Protein AF-A0A957BUE5-F1 (afdb_monomer)

Foldseek 3Di:
DVLLDPVCLVVCVVVPNNVLNVVLVVCVVVVVVVVNVVSCDPVNVVVVDQDDPLLCRLVSVCVVQPVNDPDDDDPDDDDPPPPVCPSNVVSNCVNPVD

Sequence (98 aa):
FYASTPSYRPVLELHGWGDLQERLALMTRSGDWEAMGDQISDDIVHEIAVIAPVDELAHAVRARYDGLLDRVGYYLPFEPDDADKSAIWHNAAEVFCR

Structure (mmCIF, N/CA/C/O backbone):
data_AF-A0A957BUE5-F1
#
_entry.id   AF-A0A957BUE5-F1
#
loop_
_atom_site.group_PDB
_atom_site.id
_atom_site.type_symbol
_atom_site.label_atom_id
_atom_site.label_alt_id
_atom_site.label_comp_id
_atom_site.label_asym_id
_atom_site.label_entity_id
_atom_site.label_seq_id
_atom_site.pdbx_PDB_ins_code
_atom_site.Cartn_x
_atom_site.Cartn_y
_atom_site.Cartn_z
_atom_site.occupancy
_atom_site.B_iso_or_equiv
_atom_site.auth_seq_id
_atom_site.auth_comp_id
_atom_site.auth_asym_id
_atom_site.auth_atom_id
_atom_site.pdbx_PDB_model_num
ATOM 1 N N . PHE A 1 1 ? -3.745 3.044 14.558 1.00 79.62 1 PHE A N 1
ATOM 2 C CA . PHE A 1 1 ? -3.790 2.342 13.260 1.00 79.62 1 PHE A CA 1
ATOM 3 C C . PHE A 1 1 ? -4.964 2.892 12.462 1.00 79.62 1 PHE A C 1
ATOM 5 O O . PHE A 1 1 ? -6.023 3.044 13.049 1.00 79.62 1 PHE A O 1
ATOM 12 N N . TYR A 1 2 ? -4.822 3.258 11.183 1.00 86.06 2 TYR A N 1
ATOM 13 C CA . TYR A 1 2 ? -5.907 3.953 10.460 1.00 86.06 2 TYR A CA 1
ATOM 14 C C . TYR A 1 2 ? -7.200 3.134 10.392 1.00 86.06 2 TYR A C 1
ATOM 16 O O . TYR A 1 2 ? -8.263 3.629 10.767 1.00 86.06 2 TYR A O 1
ATOM 24 N N . ALA A 1 3 ? -7.086 1.850 10.048 1.00 93.38 3 ALA A N 1
ATOM 25 C CA . ALA A 1 3 ? -8.226 0.942 9.962 1.00 93.38 3 ALA A CA 1
ATOM 26 C C . ALA A 1 3 ? -8.921 0.670 11.312 1.00 93.38 3 ALA A C 1
ATOM 28 O O . ALA A 1 3 ? -9.993 0.081 11.316 1.00 93.38 3 ALA A O 1
ATOM 29 N N . SER A 1 4 ? -8.365 1.109 12.453 1.00 94.69 4 SER A N 1
ATOM 30 C CA . SER A 1 4 ? -9.044 1.018 13.753 1.00 94.69 4 SER A CA 1
ATOM 31 C C . SER A 1 4 ? -9.975 2.202 14.041 1.00 94.69 4 SER A C 1
ATOM 33 O O . SER A 1 4 ? -10.794 2.142 14.960 1.00 94.69 4 SER A O 1
ATOM 35 N N . THR A 1 5 ? -9.910 3.272 13.244 1.00 95.31 5 THR A N 1
ATOM 36 C CA . THR A 1 5 ? -10.795 4.436 13.394 1.00 95.31 5 THR A CA 1
ATOM 37 C C . THR A 1 5 ? -12.162 4.195 12.734 1.00 95.31 5 THR A C 1
ATOM 39 O O . THR A 1 5 ? -12.218 3.600 11.655 1.00 95.31 5 THR A O 1
ATOM 42 N N . PRO A 1 6 ? -13.280 4.674 13.321 1.00 95.12 6 PRO A N 1
ATOM 43 C CA . PRO A 1 6 ? -14.618 4.448 12.763 1.00 95.12 6 PRO A CA 1
ATOM 44 C C . PRO A 1 6 ? -14.800 4.948 11.324 1.00 95.12 6 PRO A C 1
ATOM 46 O O . PRO A 1 6 ? -15.583 4.378 10.572 1.00 95.12 6 PRO A O 1
ATOM 49 N N . SER A 1 7 ? -14.055 5.978 10.910 1.00 96.50 7 SER A N 1
ATOM 50 C CA .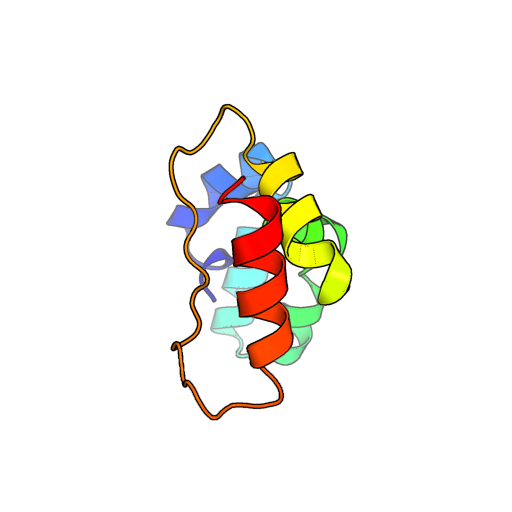 SER A 1 7 ? -14.136 6.538 9.557 1.00 96.50 7 SER A CA 1
ATOM 51 C C . SER A 1 7 ? -13.646 5.590 8.458 1.00 96.50 7 SER A C 1
ATOM 53 O O . SER A 1 7 ? -13.979 5.809 7.300 1.00 96.50 7 SER A O 1
ATOM 55 N N . TYR A 1 8 ? -12.881 4.545 8.792 1.00 95.44 8 TYR A N 1
ATOM 56 C CA . TYR A 1 8 ? -12.391 3.559 7.819 1.00 95.44 8 TYR A CA 1
ATOM 57 C C . TYR A 1 8 ? -13.331 2.365 7.620 1.00 95.44 8 TYR A C 1
ATOM 59 O O . TYR A 1 8 ? -13.158 1.618 6.658 1.00 95.44 8 TYR A O 1
ATOM 67 N N . ARG A 1 9 ? -14.347 2.192 8.477 1.00 96.19 9 ARG A N 1
ATOM 68 C CA . ARG A 1 9 ? -15.321 1.098 8.352 1.00 96.19 9 ARG A CA 1
ATOM 69 C C . ARG A 1 9 ? -15.973 1.026 6.963 1.00 96.19 9 ARG A C 1
ATOM 71 O O . ARG A 1 9 ? -15.978 -0.072 6.420 1.00 96.19 9 ARG A O 1
ATOM 78 N N . PRO A 1 10 ? -16.456 2.129 6.352 1.00 97.38 10 PRO A N 1
ATOM 79 C CA . PRO A 1 10 ? -17.097 2.046 5.041 1.00 97.38 10 PRO A CA 1
ATOM 80 C C . PRO A 1 10 ? -16.172 1.483 3.957 1.00 97.38 10 PRO A C 1
ATOM 82 O O . PRO A 1 10 ? -16.611 0.694 3.132 1.00 97.38 10 PRO A O 1
ATOM 85 N N . VAL A 1 11 ? -14.881 1.836 3.983 1.00 95.12 11 VAL A N 1
ATOM 86 C CA . VAL A 1 11 ? -13.891 1.297 3.036 1.00 95.12 11 VAL A CA 1
ATOM 87 C C . VAL A 1 11 ? -13.713 -0.203 3.248 1.00 95.12 11 VAL A C 1
ATOM 89 O O . VAL A 1 11 ? -13.719 -0.961 2.291 1.00 95.12 11 VAL A O 1
ATOM 92 N N . LEU A 1 12 ? -13.612 -0.650 4.498 1.00 96.38 12 LEU A N 1
ATOM 93 C CA . LEU A 1 12 ? -13.480 -2.073 4.812 1.00 96.38 12 LEU A CA 1
ATOM 94 C C . LEU A 1 12 ? -14.742 -2.867 4.442 1.00 96.38 12 LEU A C 1
ATOM 96 O O . LEU A 1 12 ? -14.635 -3.977 3.934 1.00 96.38 12 LEU A O 1
ATOM 100 N N . GLU A 1 13 ? -15.932 -2.300 4.644 1.00 96.88 13 GLU A N 1
ATOM 101 C CA . GLU A 1 13 ? -17.208 -2.911 4.253 1.00 96.88 13 GLU A CA 1
ATOM 102 C C . GLU A 1 13 ? -17.323 -3.114 2.736 1.00 96.88 13 GLU A C 1
ATOM 104 O O . GLU A 1 13 ? -17.833 -4.155 2.322 1.00 96.88 13 GLU A O 1
ATOM 109 N N . LEU A 1 14 ? -16.783 -2.202 1.911 1.00 97.00 14 LEU A N 1
ATOM 110 C CA . LEU A 1 14 ? -16.730 -2.378 0.448 1.00 97.00 14 LEU A CA 1
ATOM 111 C C . LEU A 1 14 ? -16.008 -3.667 0.031 1.00 97.00 14 LEU A C 1
ATOM 113 O O . LEU A 1 14 ? -16.353 -4.254 -0.991 1.00 97.00 14 LEU A O 1
ATOM 117 N N . HIS A 1 15 ? -15.044 -4.118 0.835 1.00 95.69 15 HIS A N 1
ATOM 118 C CA . HIS A 1 15 ? -14.263 -5.333 0.601 1.00 95.69 15 HIS A CA 1
ATOM 119 C C . HIS A 1 15 ? -14.718 -6.523 1.469 1.00 95.69 15 HIS A C 1
ATOM 121 O O . HIS A 1 15 ? -14.068 -7.564 1.486 1.00 95.69 15 HIS A O 1
ATOM 127 N N . GLY A 1 16 ? -15.833 -6.401 2.202 1.00 96.06 16 GLY A N 1
ATOM 128 C CA . GLY A 1 16 ? -16.343 -7.464 3.078 1.00 96.06 16 GLY A CA 1
ATOM 129 C C . GLY A 1 16 ? -15.596 -7.619 4.411 1.00 96.06 16 GLY A C 1
ATOM 130 O O . GLY A 1 16 ? -15.776 -8.616 5.105 1.00 96.06 16 GLY A O 1
ATOM 131 N N . TRP A 1 17 ? -14.784 -6.635 4.805 1.00 96.62 17 TRP A N 1
ATOM 132 C CA . TRP A 1 17 ? -13.964 -6.642 6.024 1.00 96.62 17 TRP A CA 1
ATOM 133 C C . TRP A 1 17 ? -14.503 -5.728 7.133 1.00 96.62 17 TRP A C 1
ATOM 135 O O . TRP A 1 17 ? -13.743 -5.301 7.998 1.00 96.62 17 TRP A O 1
ATOM 145 N N . GLY A 1 18 ? -15.798 -5.399 7.138 1.00 94.12 18 GLY A N 1
A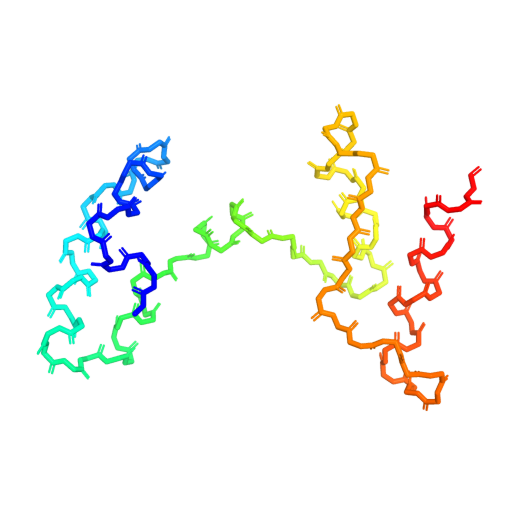TOM 146 C CA . GLY A 1 18 ? -16.380 -4.429 8.083 1.00 94.12 18 GLY A CA 1
ATOM 147 C C . GLY A 1 18 ? -16.065 -4.714 9.560 1.00 94.12 18 GLY A C 1
ATOM 148 O O . GLY A 1 18 ? -15.653 -3.813 10.295 1.00 94.12 18 GLY A O 1
ATOM 149 N N . ASP A 1 19 ? -16.140 -5.983 9.970 1.00 95.88 19 ASP A N 1
ATOM 150 C CA . ASP A 1 19 ? -15.865 -6.425 11.347 1.00 95.88 19 ASP A CA 1
ATOM 151 C C . ASP A 1 19 ? -14.391 -6.259 11.756 1.00 95.88 19 ASP A C 1
ATOM 153 O O . ASP A 1 19 ? -14.051 -6.249 12.943 1.00 95.88 19 ASP A O 1
ATOM 157 N N . LEU A 1 20 ? -13.478 -6.123 10.787 1.00 96.75 20 LEU A N 1
ATOM 158 C CA . LEU A 1 20 ? -12.063 -5.884 11.060 1.00 96.75 20 LEU A CA 1
ATOM 159 C C . LEU A 1 20 ? -11.860 -4.557 11.797 1.00 96.75 20 LEU A C 1
ATOM 161 O O . LEU A 1 20 ? -11.067 -4.505 12.733 1.00 96.75 20 LEU A O 1
ATOM 165 N N . GLN A 1 21 ? -12.609 -3.508 11.444 1.00 96.62 21 GLN A N 1
ATOM 166 C CA . GLN A 1 21 ? -12.471 -2.199 12.085 1.00 96.62 21 GLN A CA 1
ATOM 167 C C . GLN A 1 21 ? -12.703 -2.278 13.598 1.00 96.62 21 GLN A C 1
ATOM 169 O O . GLN A 1 21 ? -11.913 -1.745 14.379 1.00 96.62 21 GLN A O 1
ATOM 174 N N . GLU A 1 22 ? -13.773 -2.958 14.016 1.00 95.69 22 GLU A N 1
ATOM 175 C CA . GLU A 1 22 ? -14.126 -3.131 15.428 1.00 95.69 22 GLU A CA 1
ATOM 176 C C . GLU A 1 22 ? -13.063 -3.920 16.196 1.00 95.69 22 GLU A C 1
ATOM 178 O O . GLU A 1 22 ? -12.649 -3.494 17.280 1.00 95.69 22 GLU A O 1
ATOM 183 N N . ARG A 1 23 ? -12.573 -5.024 15.613 1.00 96.31 23 ARG A N 1
ATOM 184 C CA . ARG A 1 23 ? -11.488 -5.830 16.194 1.00 96.31 23 ARG A CA 1
ATOM 185 C C . ARG A 1 23 ? -10.222 -5.000 16.395 1.00 96.31 23 ARG A C 1
ATOM 187 O O . ARG A 1 23 ? -9.690 -4.946 17.504 1.00 96.31 23 ARG A O 1
ATOM 194 N N . LEU A 1 24 ? -9.789 -4.276 15.362 1.00 97.00 24 LEU A N 1
ATOM 195 C CA . LEU A 1 24 ? -8.608 -3.411 15.429 1.00 97.00 24 LEU A CA 1
ATOM 196 C C . LEU A 1 24 ? -8.791 -2.263 16.438 1.00 97.00 24 LEU A C 1
ATOM 198 O O . LEU A 1 24 ? -7.835 -1.852 17.099 1.00 97.00 24 LEU A O 1
ATOM 202 N N . ALA A 1 25 ? -10.009 -1.732 16.586 1.00 96.06 25 ALA A N 1
ATOM 203 C CA . ALA A 1 25 ? -10.324 -0.695 17.568 1.00 96.06 25 ALA A CA 1
ATOM 204 C C . ALA A 1 25 ? -10.217 -1.206 19.010 1.00 96.06 25 ALA A C 1
ATOM 206 O O . ALA A 1 25 ? -9.732 -0.478 19.878 1.00 96.06 25 ALA A O 1
ATOM 207 N N . LEU A 1 26 ? -10.655 -2.441 19.270 1.00 96.19 26 LEU A N 1
ATOM 208 C CA . LEU A 1 26 ? -10.477 -3.101 20.565 1.00 96.19 26 LEU A CA 1
ATOM 209 C C . LEU A 1 26 ? -8.988 -3.293 20.879 1.00 96.19 26 LEU A C 1
ATOM 211 O O . LEU A 1 26 ? -8.548 -2.849 21.936 1.00 96.19 26 LEU A O 1
ATOM 215 N N . MET A 1 27 ? -8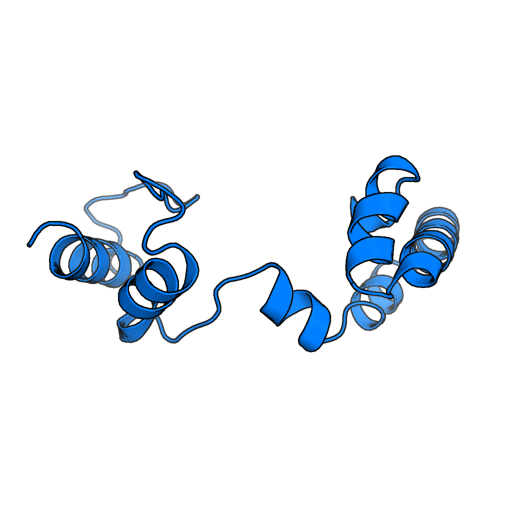.217 -3.829 19.928 1.00 96.69 27 MET A N 1
ATOM 216 C CA . MET A 1 27 ? -6.768 -4.046 20.071 1.00 96.69 27 MET A CA 1
ATOM 217 C C . MET A 1 27 ? -5.985 -2.743 20.281 1.00 96.69 27 MET A C 1
ATOM 219 O O . MET A 1 27 ? -5.081 -2.670 21.108 1.00 96.69 27 MET A O 1
ATOM 223 N N . THR A 1 28 ? -6.375 -1.665 19.591 1.00 94.88 28 THR A N 1
ATOM 224 C CA . THR A 1 28 ? -5.784 -0.332 19.804 1.00 94.88 28 THR A CA 1
ATOM 225 C C . THR A 1 28 ? -5.981 0.145 21.250 1.00 94.88 28 THR A C 1
ATOM 227 O O . THR A 1 28 ? -5.091 0.778 21.810 1.00 94.88 28 THR A O 1
ATOM 230 N N . ARG A 1 29 ? -7.140 -0.140 21.866 1.00 94.12 29 ARG A N 1
ATOM 231 C CA . ARG A 1 29 ? -7.432 0.255 23.255 1.00 94.12 29 ARG A CA 1
ATOM 232 C C . ARG A 1 29 ? -6.706 -0.608 24.286 1.00 94.12 29 ARG A C 1
ATOM 234 O O . ARG A 1 29 ? -6.386 -0.089 25.350 1.00 94.12 29 ARG A O 1
ATOM 241 N N . SER A 1 30 ? -6.469 -1.887 23.994 1.00 95.25 30 SER A N 1
ATOM 242 C CA . SER A 1 30 ? -5.702 -2.786 24.867 1.00 95.25 30 SER A CA 1
ATOM 243 C C . SER A 1 30 ? -4.185 -2.641 24.706 1.00 95.25 30 SER A C 1
ATOM 245 O O . SER A 1 30 ? -3.449 -3.041 25.600 1.00 95.25 30 SER A O 1
ATOM 247 N N . GLY A 1 31 ? -3.718 -2.009 23.623 1.00 94.75 31 GLY A N 1
ATOM 248 C CA . GLY A 1 31 ? -2.292 -1.822 23.341 1.00 94.75 31 GLY A CA 1
ATOM 249 C C . GLY A 1 31 ? -1.627 -3.035 22.683 1.00 94.75 31 GLY A C 1
ATOM 250 O O . GLY A 1 31 ? -0.400 -3.105 22.650 1.00 94.75 31 GLY A O 1
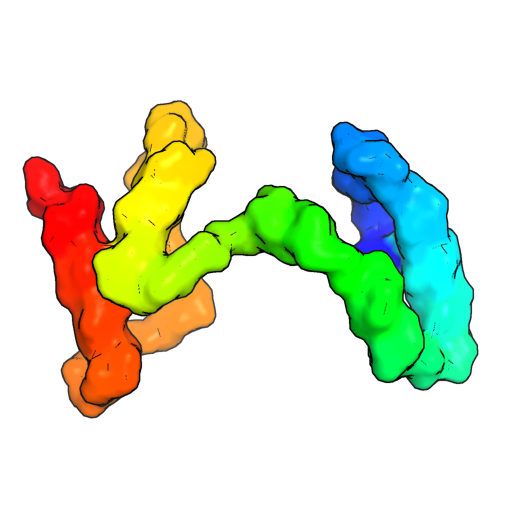ATOM 251 N N . ASP A 1 32 ? -2.416 -3.964 22.138 1.00 93.81 32 ASP A N 1
ATOM 252 C CA . ASP A 1 32 ? -1.946 -5.221 21.541 1.00 93.81 32 ASP A CA 1
ATOM 253 C C . ASP A 1 32 ? -1.445 -5.015 20.099 1.00 93.81 32 ASP A C 1
ATOM 255 O O . ASP A 1 32 ? -2.006 -5.537 19.136 1.00 93.81 32 ASP A O 1
ATOM 259 N N . TRP A 1 33 ? -0.402 -4.200 19.927 1.00 90.75 33 TRP A N 1
ATOM 260 C CA . TRP A 1 33 ? 0.075 -3.764 18.607 1.00 90.75 33 TRP A CA 1
ATOM 261 C C . TRP A 1 33 ? 0.587 -4.898 17.713 1.00 90.75 33 TRP A C 1
ATOM 263 O O . TRP A 1 33 ? 0.369 -4.848 16.506 1.00 90.75 33 TRP A O 1
ATOM 273 N N . GLU A 1 34 ? 1.247 -5.902 18.291 1.00 92.19 34 GLU A N 1
ATOM 274 C CA . GLU A 1 34 ? 1.787 -7.054 17.556 1.00 92.19 34 GLU A CA 1
ATOM 275 C C . GLU A 1 34 ? 0.653 -7.913 16.982 1.00 92.19 34 GLU A C 1
ATOM 277 O O . GLU A 1 34 ? 0.537 -8.050 15.767 1.00 92.19 34 GLU A O 1
ATOM 282 N N . ALA A 1 35 ? -0.277 -8.354 17.837 1.00 93.00 35 AL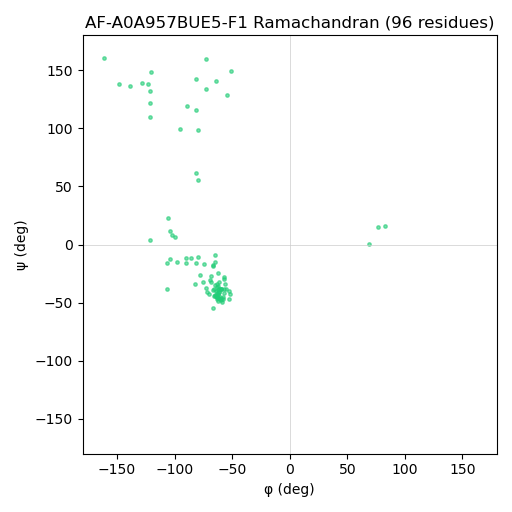A A N 1
ATOM 283 C CA . ALA A 1 35 ? -1.442 -9.145 17.432 1.00 93.00 35 ALA A CA 1
ATOM 284 C C . ALA A 1 35 ? -2.376 -8.399 16.462 1.00 93.00 35 ALA A C 1
ATOM 286 O O . ALA A 1 35 ? -3.124 -9.012 15.700 1.00 93.00 35 ALA A O 1
ATOM 287 N N . MET A 1 36 ? -2.355 -7.065 16.486 1.00 94.44 36 MET A N 1
ATOM 288 C CA . MET A 1 36 ? -3.094 -6.237 15.539 1.00 94.44 36 MET A CA 1
ATOM 289 C C . MET A 1 36 ? -2.515 -6.331 14.118 1.00 94.44 36 MET A C 1
ATOM 291 O O . MET A 1 36 ? -3.279 -6.237 13.158 1.00 94.44 36 MET A O 1
ATOM 295 N N . GLY A 1 37 ? -1.203 -6.554 13.976 1.00 92.62 37 GLY A N 1
ATOM 296 C CA . GLY A 1 37 ? -0.566 -6.860 12.692 1.00 92.62 37 GLY A CA 1
ATOM 297 C C . GLY A 1 37 ? -1.079 -8.172 12.098 1.00 92.62 37 GLY A C 1
ATOM 298 O O . GLY A 1 37 ? -1.438 -8.203 10.926 1.00 92.62 37 GLY A O 1
ATOM 299 N N . ASP A 1 38 ? -1.253 -9.202 12.930 1.00 94.38 38 ASP A N 1
ATOM 300 C CA . ASP A 1 38 ? -1.753 -10.523 12.512 1.00 94.38 38 ASP A CA 1
ATOM 301 C C . ASP A 1 38 ? -3.205 -10.504 12.005 1.00 94.38 38 ASP A C 1
ATOM 303 O O . ASP A 1 38 ? -3.679 -11.463 11.396 1.00 94.38 38 ASP A O 1
ATOM 307 N N . GLN A 1 39 ? -3.952 -9.426 12.264 1.00 95.62 39 GLN A N 1
ATOM 308 C CA . GLN A 1 39 ? -5.301 -9.255 11.718 1.00 95.62 39 GLN A CA 1
ATOM 309 C C . GLN A 1 39 ? -5.302 -8.768 10.262 1.00 95.62 39 GLN A C 1
ATOM 311 O O . GLN A 1 39 ? -6.364 -8.749 9.634 1.00 95.62 39 GLN A O 1
ATOM 316 N N . ILE A 1 40 ? -4.153 -8.344 9.736 1.00 94.56 40 ILE A N 1
ATOM 317 C CA . ILE A 1 40 ? -4.005 -7.858 8.367 1.00 94.56 40 ILE A CA 1
ATOM 318 C C . ILE A 1 40 ? -3.524 -9.023 7.504 1.00 94.56 40 ILE A C 1
ATOM 320 O O . ILE A 1 40 ? -2.347 -9.368 7.510 1.00 94.56 40 ILE A O 1
ATOM 324 N N . SER A 1 41 ? -4.451 -9.655 6.784 1.00 94.44 41 SER A N 1
ATOM 325 C CA . SER A 1 41 ? -4.131 -10.763 5.883 1.00 94.44 41 SER A CA 1
ATOM 326 C C . SER A 1 41 ? -3.413 -10.290 4.621 1.00 94.44 41 SER A C 1
ATOM 328 O O . SER A 1 41 ? -3.562 -9.139 4.202 1.00 94.44 41 SER A O 1
ATOM 330 N N . ASP A 1 42 ? -2.724 -11.216 3.952 1.00 95.56 42 ASP A N 1
ATOM 331 C CA . ASP A 1 42 ? -2.108 -10.958 2.649 1.00 95.56 42 ASP A CA 1
ATOM 332 C C . ASP A 1 42 ? -3.127 -10.436 1.629 1.00 95.56 42 ASP A C 1
ATOM 334 O O . ASP A 1 42 ? -2.809 -9.512 0.889 1.00 95.56 42 ASP A O 1
ATOM 338 N N . ASP A 1 43 ? -4.364 -10.940 1.627 1.00 95.44 43 ASP A N 1
ATOM 339 C CA . ASP A 1 43 ? -5.432 -10.444 0.743 1.00 95.44 43 ASP A CA 1
ATOM 340 C C . ASP A 1 43 ? -5.693 -8.940 0.922 1.00 95.44 43 ASP A C 1
ATOM 342 O O . ASP A 1 43 ? -5.838 -8.210 -0.057 1.00 95.44 43 ASP A O 1
ATOM 346 N N . ILE A 1 44 ? -5.706 -8.449 2.169 1.00 95.44 44 ILE A N 1
ATOM 347 C CA . ILE A 1 44 ? -5.886 -7.018 2.451 1.00 95.44 44 ILE A CA 1
ATOM 348 C C . ILE A 1 44 ? -4.703 -6.230 1.902 1.00 95.44 44 ILE A C 1
ATOM 350 O O . ILE A 1 44 ? -4.889 -5.176 1.296 1.00 95.44 44 ILE A O 1
ATOM 354 N N . VAL A 1 45 ? -3.490 -6.744 2.108 1.00 95.44 45 VAL A N 1
ATOM 355 C CA . VAL A 1 45 ? -2.255 -6.102 1.652 1.00 95.44 45 VAL A CA 1
ATOM 356 C C . VAL A 1 45 ? -2.223 -6.021 0.122 1.00 95.44 45 VAL A C 1
ATOM 358 O O . VAL A 1 45 ? -1.956 -4.948 -0.413 1.00 95.44 45 VAL A O 1
ATOM 361 N N . HIS A 1 46 ? -2.573 -7.098 -0.583 1.00 95.50 46 HIS A N 1
ATOM 362 C CA . HIS A 1 46 ? -2.601 -7.140 -2.049 1.00 95.50 46 HIS A CA 1
ATOM 363 C C . HIS A 1 46 ? -3.710 -6.275 -2.667 1.00 95.50 46 HIS A C 1
ATOM 365 O O . HIS A 1 46 ? -3.554 -5.800 -3.789 1.00 95.50 46 HIS A O 1
ATOM 371 N N . GLU A 1 47 ? -4.816 -6.037 -1.959 1.00 95.00 47 GLU A N 1
ATOM 372 C CA . GLU A 1 47 ? -5.889 -5.167 -2.453 1.00 95.00 47 GLU A CA 1
ATOM 373 C C . GLU A 1 47 ? -5.481 -3.683 -2.444 1.00 95.00 47 GLU A C 1
ATOM 375 O O . GLU A 1 47 ? -5.770 -2.933 -3.386 1.00 95.00 47 GLU A O 1
ATOM 380 N N . ILE A 1 48 ? -4.792 -3.251 -1.378 1.00 92.50 48 ILE A N 1
ATOM 381 C CA . ILE A 1 48 ? -4.484 -1.831 -1.134 1.00 92.50 48 ILE A CA 1
ATOM 382 C C . ILE A 1 48 ? -3.077 -1.413 -1.574 1.00 92.50 48 ILE A C 1
ATOM 384 O O . ILE A 1 48 ? -2.806 -0.214 -1.670 1.00 92.50 48 ILE A O 1
ATOM 388 N N . ALA A 1 49 ? -2.176 -2.364 -1.824 1.00 94.62 49 ALA A N 1
ATOM 389 C CA . ALA A 1 49 ? -0.806 -2.106 -2.245 1.00 94.62 49 ALA A CA 1
ATOM 390 C C . ALA A 1 49 ? -0.502 -2.749 -3.602 1.00 94.62 49 ALA A C 1
ATOM 392 O O . ALA A 1 49 ? -1.007 -3.811 -3.947 1.00 94.62 49 ALA A O 1
ATOM 393 N N . VAL A 1 50 ? 0.385 -2.111 -4.367 1.00 95.44 50 VAL A N 1
ATOM 394 C CA . VAL A 1 50 ? 1.015 -2.749 -5.527 1.00 95.44 50 VAL A CA 1
ATOM 395 C C . VAL A 1 50 ? 2.277 -3.446 -5.036 1.00 95.44 50 VAL A C 1
ATOM 397 O O . VAL A 1 50 ? 3.172 -2.788 -4.507 1.00 95.44 50 VAL A O 1
ATOM 400 N N . ILE A 1 51 ? 2.336 -4.765 -5.200 1.00 95.38 51 ILE A N 1
ATOM 401 C CA . ILE A 1 51 ? 3.425 -5.611 -4.705 1.00 95.38 51 ILE A CA 1
ATOM 402 C C . ILE A 1 51 ? 4.046 -6.329 -5.895 1.00 95.38 51 ILE A C 1
ATOM 404 O O . ILE A 1 51 ? 3.355 -7.039 -6.621 1.00 95.38 51 ILE A O 1
ATOM 408 N N . ALA A 1 52 ? 5.342 -6.123 -6.099 1.00 95.31 52 ALA A N 1
ATOM 409 C CA . ALA A 1 52 ? 6.112 -6.757 -7.160 1.00 95.31 52 ALA A CA 1
ATOM 410 C C . ALA A 1 52 ? 7.618 -6.680 -6.848 1.00 95.31 52 ALA A C 1
ATOM 412 O O . ALA A 1 52 ? 8.032 -5.813 -6.065 1.00 95.31 52 ALA A O 1
ATOM 413 N N . PRO A 1 53 ? 8.446 -7.536 -7.474 1.00 94.44 53 PRO A N 1
ATOM 414 C CA . PRO A 1 53 ? 9.888 -7.324 -7.563 1.00 94.44 53 PRO A CA 1
ATOM 415 C C . PRO A 1 53 ? 10.229 -5.924 -8.094 1.00 94.44 53 PRO A C 1
ATOM 417 O O . PRO A 1 53 ? 9.480 -5.345 -8.880 1.00 94.44 53 PRO A O 1
ATOM 420 N N . VAL A 1 54 ? 11.368 -5.368 -7.671 1.00 90.94 54 VAL A N 1
ATOM 421 C CA . VAL A 1 54 ? 11.773 -3.989 -8.010 1.00 90.94 54 VAL A CA 1
ATOM 422 C C . VAL A 1 54 ? 11.846 -3.754 -9.523 1.00 90.94 54 VAL A C 1
ATOM 424 O O . VAL A 1 54 ? 11.453 -2.692 -10.000 1.00 90.94 54 VAL A O 1
ATOM 427 N N . ASP A 1 55 ? 12.321 -4.742 -10.273 1.00 91.44 55 ASP A N 1
ATOM 428 C CA . ASP A 1 55 ? 12.440 -4.736 -11.732 1.00 91.44 55 ASP A CA 1
ATOM 429 C C . ASP A 1 55 ? 11.099 -4.916 -12.468 1.00 91.44 55 ASP A C 1
ATOM 431 O O . ASP A 1 55 ? 10.984 -4.561 -13.641 1.00 91.44 55 ASP A O 1
ATOM 435 N N . GLU A 1 56 ? 10.060 -5.386 -11.779 1.00 95.12 56 GLU A N 1
ATOM 436 C CA . GLU A 1 56 ? 8.701 -5.538 -12.314 1.00 95.12 56 GLU A CA 1
ATOM 437 C C . GLU A 1 56 ? 7.737 -4.446 -11.817 1.00 95.12 56 GLU A C 1
ATOM 439 O O . GLU A 1 56 ? 6.640 -4.274 -12.361 1.00 95.12 56 GLU A O 1
ATOM 444 N N . LEU A 1 57 ? 8.134 -3.672 -10.801 1.00 94.88 57 LEU A N 1
ATOM 445 C CA . LEU A 1 57 ? 7.256 -2.756 -10.080 1.00 94.88 57 LEU A CA 1
ATOM 446 C C . LEU A 1 57 ? 6.595 -1.717 -10.986 1.00 94.88 57 LEU A C 1
ATOM 448 O O . LEU A 1 57 ? 5.386 -1.513 -10.875 1.00 94.88 57 LEU A O 1
ATOM 452 N N . ALA A 1 58 ? 7.326 -1.080 -11.907 1.00 95.00 58 ALA A N 1
ATOM 453 C CA . ALA A 1 58 ? 6.702 -0.072 -12.763 1.00 95.00 58 ALA A CA 1
ATOM 454 C C . ALA A 1 58 ? 5.643 -0.686 -13.690 1.00 95.00 58 ALA A C 1
ATOM 456 O O . ALA A 1 58 ? 4.607 -0.063 -13.934 1.00 95.00 58 ALA A O 1
ATOM 457 N N . HIS A 1 59 ? 5.850 -1.920 -14.162 1.00 96.06 59 HIS A N 1
ATOM 458 C CA . HIS A 1 59 ? 4.850 -2.636 -14.952 1.00 96.06 59 HIS A CA 1
ATOM 459 C C . HIS A 1 59 ? 3.602 -2.960 -14.129 1.00 96.06 59 HIS A C 1
ATOM 461 O O . HIS A 1 59 ? 2.495 -2.726 -14.614 1.00 96.06 59 HIS A O 1
ATOM 467 N N . ALA A 1 60 ? 3.767 -3.435 -12.891 1.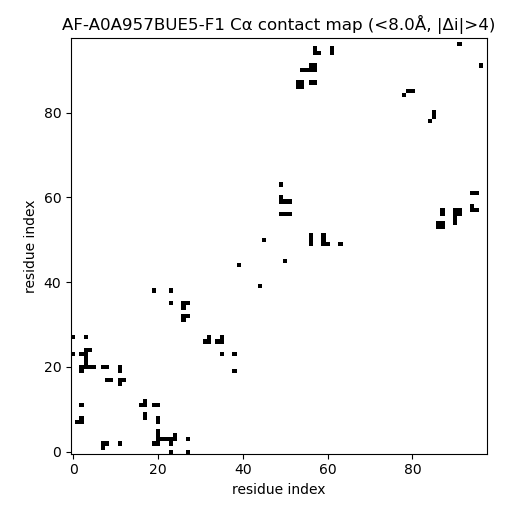00 96.75 60 ALA A N 1
ATOM 468 C CA . ALA A 1 60 ? 2.654 -3.707 -11.984 1.00 96.75 60 ALA A CA 1
ATOM 469 C C . ALA A 1 60 ? 1.861 -2.429 -11.653 1.00 96.75 60 ALA A C 1
ATOM 471 O O . ALA A 1 60 ? 0.630 -2.427 -11.694 1.00 96.75 60 ALA A O 1
ATOM 472 N N . VAL A 1 61 ? 2.557 -1.315 -11.405 1.00 96.12 61 VAL A N 1
ATOM 473 C CA . VAL A 1 61 ? 1.937 -0.004 -11.158 1.00 96.12 61 VAL A CA 1
ATOM 474 C C . VAL A 1 61 ? 1.158 0.464 -12.384 1.00 96.12 61 VAL A C 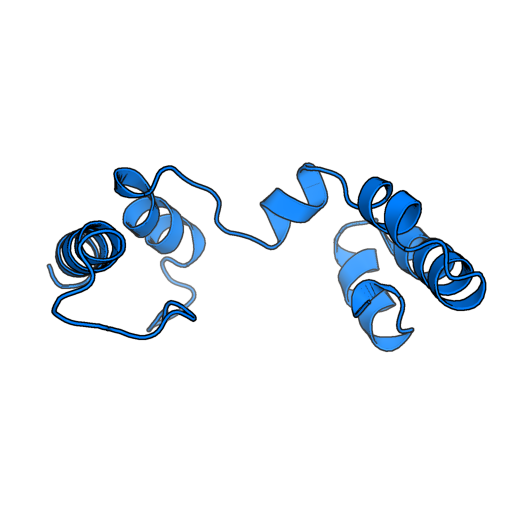1
ATOM 476 O O . VAL A 1 61 ? 0.006 0.873 -12.248 1.00 96.12 61 VAL A O 1
ATOM 479 N N . ARG A 1 62 ? 1.746 0.368 -13.584 1.00 95.25 62 ARG A N 1
ATOM 480 C CA . ARG A 1 62 ? 1.051 0.720 -14.828 1.00 95.25 62 ARG A CA 1
ATOM 481 C C . ARG A 1 62 ? -0.191 -0.144 -15.016 1.00 95.25 62 ARG A C 1
ATOM 483 O O . ARG A 1 62 ? -1.259 0.397 -15.245 1.00 95.25 62 ARG A O 1
ATOM 490 N N . ALA A 1 63 ? -0.077 -1.461 -14.852 1.00 96.12 63 ALA A N 1
ATOM 491 C CA . ALA A 1 63 ? -1.206 -2.378 -14.992 1.00 96.12 63 ALA A CA 1
ATOM 492 C C . ALA A 1 63 ? -2.344 -2.080 -13.998 1.00 96.12 63 ALA A C 1
ATOM 494 O O . ALA A 1 63 ? -3.512 -2.164 -14.366 1.00 96.12 63 ALA A O 1
ATOM 495 N N . ARG A 1 64 ? -2.021 -1.698 -12.754 1.00 96.62 64 ARG A N 1
ATOM 496 C CA . ARG A 1 64 ? -3.017 -1.383 -11.717 1.00 96.62 64 ARG A CA 1
ATOM 497 C C . ARG A 1 64 ? -3.818 -0.112 -12.003 1.00 96.62 64 ARG A C 1
ATOM 499 O O . ARG A 1 64 ? -4.966 -0.023 -11.561 1.00 96.62 64 ARG A O 1
ATOM 506 N N . TYR A 1 65 ? -3.204 0.869 -12.666 1.00 96.12 65 TYR A N 1
ATO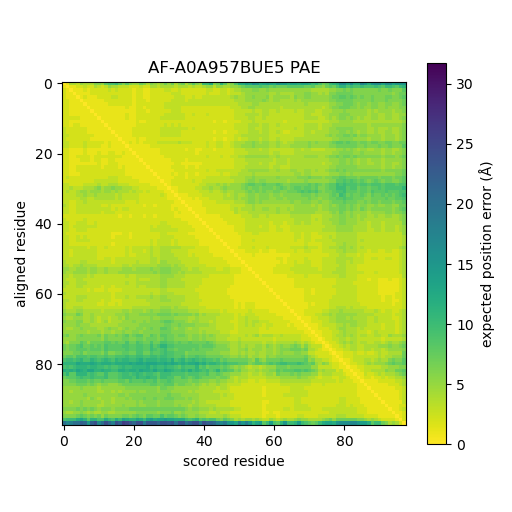M 507 C CA . TYR A 1 65 ? -3.742 2.227 -12.803 1.00 96.12 65 TYR A CA 1
ATOM 508 C C . TYR A 1 65 ? -3.965 2.689 -14.249 1.00 96.12 65 TYR A C 1
ATOM 510 O O . TYR A 1 65 ? -4.373 3.834 -14.452 1.00 96.12 65 TYR A O 1
ATOM 518 N N . ASP A 1 66 ? -3.731 1.828 -15.241 1.00 94.75 66 ASP A N 1
ATOM 519 C CA . ASP A 1 66 ? -3.976 2.133 -16.651 1.00 94.75 66 ASP A CA 1
ATOM 520 C C . ASP A 1 66 ? -5.426 2.591 -16.872 1.00 94.75 66 ASP A C 1
ATOM 522 O O . ASP A 1 66 ? -6.377 1.971 -16.391 1.00 94.75 66 ASP A O 1
ATOM 526 N N . GLY A 1 67 ? -5.592 3.734 -17.539 1.00 96.12 67 GLY A N 1
ATOM 527 C CA . GLY A 1 67 ? -6.896 4.371 -17.750 1.00 96.12 67 GLY A CA 1
ATOM 528 C C . GLY A 1 67 ? -7.578 4.951 -16.499 1.00 96.12 67 GLY A C 1
ATOM 529 O O . GLY A 1 67 ? -8.673 5.498 -16.627 1.00 96.12 67 GLY A O 1
ATOM 530 N N . LEU A 1 68 ? -6.966 4.862 -15.309 1.00 96.62 68 LEU A N 1
ATOM 531 C CA . LEU A 1 68 ? -7.519 5.388 -14.051 1.00 96.62 68 LEU A CA 1
ATOM 532 C C . LEU A 1 68 ? -6.809 6.651 -13.554 1.00 96.62 68 LEU A C 1
ATOM 534 O O . LEU A 1 68 ? -7.468 7.535 -13.009 1.00 96.62 68 LEU A O 1
ATOM 538 N N . LEU A 1 69 ? -5.483 6.731 -13.703 1.00 94.50 69 LEU A N 1
ATOM 539 C CA . LEU A 1 69 ? -4.668 7.853 -13.228 1.00 94.50 69 LEU A CA 1
ATOM 540 C C . LEU A 1 69 ? -3.772 8.394 -14.344 1.00 94.50 69 LEU A C 1
ATOM 542 O O . LEU A 1 69 ? -3.121 7.626 -15.044 1.00 94.50 69 LEU A O 1
ATOM 546 N N . ASP A 1 70 ? -3.646 9.719 -14.435 1.00 91.94 70 ASP A N 1
ATOM 547 C CA . ASP A 1 70 ? -2.707 10.363 -15.367 1.00 91.94 70 ASP A CA 1
ATOM 548 C C . ASP A 1 70 ? -1.255 10.323 -14.866 1.00 91.94 70 ASP A C 1
ATOM 550 O O . ASP A 1 70 ? -0.306 10.438 -15.643 1.00 91.94 70 ASP A O 1
ATOM 554 N N . ARG A 1 71 ? -1.063 10.246 -13.542 1.00 91.44 71 ARG A N 1
ATOM 555 C CA . ARG A 1 71 ? 0.249 10.320 -12.887 1.00 91.44 71 ARG A CA 1
ATOM 556 C C . ARG A 1 71 ? 0.278 9.480 -11.618 1.00 91.44 71 ARG A C 1
ATOM 558 O O . ARG A 1 71 ? -0.633 9.559 -10.797 1.00 91.44 71 ARG A O 1
ATOM 565 N N . VAL A 1 72 ? 1.386 8.774 -11.415 1.00 91.19 72 VAL A N 1
ATOM 566 C CA . VAL A 1 72 ? 1.715 8.081 -10.165 1.00 91.19 72 VAL A CA 1
ATOM 567 C C . VAL A 1 72 ? 3.062 8.594 -9.667 1.00 91.19 72 VAL A C 1
ATOM 569 O O . VAL A 1 72 ? 3.981 8.811 -10.455 1.00 91.19 72 VAL A O 1
ATOM 572 N N . GLY A 1 73 ? 3.170 8.831 -8.362 1.00 89.12 73 GLY A N 1
ATOM 573 C CA . GLY A 1 73 ? 4.421 9.200 -7.710 1.00 89.12 73 GLY A CA 1
ATOM 574 C C . GLY A 1 73 ? 4.761 8.184 -6.634 1.00 89.12 73 GLY A C 1
ATOM 575 O O . GLY A 1 73 ? 3.906 7.844 -5.816 1.00 89.12 73 GLY A O 1
ATOM 576 N N . TYR A 1 74 ? 6.004 7.715 -6.615 1.00 88.81 74 TYR A N 1
ATOM 577 C CA . TYR A 1 74 ? 6.491 6.921 -5.497 1.00 88.81 74 TYR A CA 1
ATOM 578 C C . TYR A 1 74 ? 6.704 7.819 -4.286 1.00 88.81 74 TYR A C 1
ATOM 580 O O . TYR A 1 74 ? 7.300 8.891 -4.392 1.00 88.81 74 TYR A O 1
ATOM 588 N N . TYR A 1 75 ? 6.222 7.374 -3.126 1.00 87.50 75 TYR A N 1
ATOM 589 C CA . TYR A 1 75 ? 6.414 8.071 -1.856 1.00 87.50 75 TYR A CA 1
ATOM 590 C C . TYR A 1 75 ? 7.813 7.786 -1.289 1.00 87.50 75 TYR A C 1
ATOM 592 O O . TYR A 1 75 ? 7.979 7.262 -0.191 1.00 87.50 75 TYR A O 1
ATOM 600 N N . LEU A 1 76 ? 8.831 8.074 -2.098 1.00 87.56 76 LEU A N 1
ATOM 601 C CA . LEU A 1 76 ? 10.245 7.887 -1.808 1.00 87.56 76 LEU A CA 1
ATOM 602 C C . LEU A 1 76 ? 10.992 9.122 -2.331 1.00 87.56 76 LEU A C 1
ATOM 604 O O . LEU A 1 76 ? 10.691 9.580 -3.437 1.00 87.56 76 LEU A O 1
ATOM 608 N N . PRO A 1 77 ? 11.950 9.683 -1.574 1.00 86.69 77 PRO A N 1
ATOM 609 C CA . PRO A 1 77 ? 12.771 10.774 -2.077 1.00 86.69 77 PRO A CA 1
ATOM 610 C C . PRO A 1 77 ? 13.615 10.299 -3.265 1.00 86.69 77 PRO A C 1
ATOM 612 O O . PRO A 1 77 ? 14.138 9.182 -3.270 1.00 86.69 77 PRO A O 1
ATOM 615 N N . PHE A 1 78 ? 13.752 11.162 -4.271 1.00 88.12 78 PHE A N 1
ATOM 616 C CA . PHE A 1 78 ? 14.728 10.963 -5.334 1.00 88.12 78 PHE A CA 1
ATOM 617 C C . PHE A 1 78 ? 16.098 11.436 -4.848 1.00 88.12 78 PHE A C 1
ATOM 619 O O . PHE A 1 78 ? 16.298 12.623 -4.586 1.00 88.12 78 PHE A O 1
ATOM 626 N N . GLU A 1 79 ? 17.031 10.498 -4.744 1.00 90.62 79 GLU A N 1
ATOM 627 C CA . GLU A 1 79 ? 18.414 10.729 -4.343 1.00 90.62 79 GLU A CA 1
ATOM 628 C C . GLU A 1 79 ? 19.312 10.230 -5.487 1.00 90.62 79 GLU A C 1
ATOM 630 O O . GLU A 1 79 ? 19.347 9.024 -5.730 1.00 90.62 79 GLU A O 1
ATOM 635 N N . PRO A 1 80 ? 19.992 11.126 -6.233 1.00 84.19 80 PRO A N 1
ATOM 636 C CA . PRO A 1 80 ? 20.731 10.750 -7.444 1.00 84.19 80 PRO A CA 1
ATOM 637 C C . PRO A 1 80 ? 21.788 9.659 -7.234 1.00 84.19 80 PRO A C 1
ATOM 639 O O . PRO A 1 80 ? 22.002 8.840 -8.124 1.00 84.19 80 PRO A O 1
ATOM 642 N N . ASP A 1 81 ? 22.421 9.648 -6.060 1.00 89.69 81 ASP A N 1
ATOM 643 C CA . ASP A 1 81 ? 23.530 8.750 -5.725 1.00 89.69 81 ASP A CA 1
ATOM 644 C C . ASP A 1 81 ? 23.089 7.527 -4.895 1.00 89.69 81 ASP A C 1
ATOM 646 O O . ASP A 1 81 ? 23.927 6.748 -4.438 1.00 89.69 81 ASP A O 1
ATOM 650 N N . ASP A 1 82 ? 21.780 7.335 -4.693 1.00 91.88 82 ASP A N 1
ATOM 651 C CA . ASP A 1 82 ? 21.239 6.168 -3.995 1.00 91.88 82 ASP A CA 1
ATOM 652 C C . ASP A 1 82 ? 21.202 4.959 -4.945 1.00 91.88 82 ASP A C 1
ATOM 654 O O . ASP A 1 82 ? 20.299 4.795 -5.774 1.00 91.88 82 ASP A O 1
ATOM 658 N N . ALA A 1 83 ? 22.222 4.107 -4.822 1.00 84.88 83 ALA A N 1
ATOM 659 C CA . ALA A 1 83 ? 22.371 2.905 -5.632 1.00 84.88 83 ALA A CA 1
ATOM 660 C C . ALA A 1 83 ? 21.212 1.909 -5.447 1.00 84.88 83 ALA A C 1
ATOM 662 O O . ALA A 1 83 ? 20.834 1.248 -6.416 1.00 84.88 83 ALA A O 1
ATOM 663 N N . ASP A 1 84 ? 20.615 1.841 -4.253 1.00 84.62 84 ASP A N 1
ATOM 664 C CA . ASP A 1 84 ? 19.533 0.904 -3.944 1.00 84.62 84 ASP A CA 1
ATOM 665 C C . ASP A 1 84 ? 18.230 1.331 -4.636 1.00 84.62 84 ASP A C 1
ATOM 667 O O . ASP A 1 84 ? 17.480 0.499 -5.151 1.00 84.62 84 ASP A O 1
ATOM 671 N N . LYS A 1 85 ? 17.967 2.643 -4.711 1.00 88.56 85 LYS A N 1
ATOM 672 C CA . LYS A 1 85 ? 16.759 3.189 -5.357 1.00 88.56 85 LYS A CA 1
ATOM 673 C C . LYS A 1 85 ? 16.930 3.487 -6.843 1.00 88.56 85 LYS A C 1
ATOM 675 O O . LYS A 1 85 ? 15.930 3.636 -7.546 1.00 88.56 85 LYS A O 1
ATOM 680 N N . SER A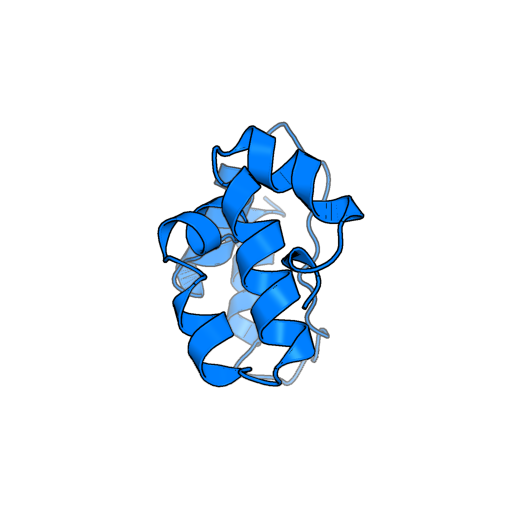 1 86 ? 18.162 3.558 -7.348 1.00 90.44 86 SER A N 1
ATOM 681 C CA . SER A 1 86 ? 18.446 3.856 -8.757 1.00 90.44 86 SER A CA 1
ATOM 682 C C . SER A 1 86 ? 17.678 2.937 -9.718 1.00 90.44 86 SER A C 1
ATOM 684 O O . SER A 1 86 ? 17.121 3.410 -10.711 1.00 90.44 86 SER A O 1
ATOM 686 N N . ALA A 1 87 ? 17.558 1.645 -9.395 1.00 90.50 87 ALA A N 1
ATOM 687 C CA . ALA A 1 87 ? 16.810 0.685 -10.206 1.00 90.50 87 ALA A CA 1
ATOM 688 C C . ALA A 1 87 ? 15.313 1.037 -10.332 1.00 90.50 87 ALA A C 1
ATOM 690 O O . ALA A 1 87 ? 14.762 0.962 -11.430 1.00 90.50 87 ALA A O 1
ATOM 691 N N . ILE A 1 88 ? 14.676 1.492 -9.244 1.00 92.19 88 ILE A N 1
ATOM 692 C CA . ILE A 1 88 ? 13.256 1.891 -9.221 1.00 92.19 88 ILE A CA 1
ATOM 693 C C . ILE A 1 88 ? 13.014 3.042 -10.203 1.00 92.19 88 ILE A C 1
ATOM 695 O O . ILE A 1 88 ? 12.067 3.013 -10.991 1.00 92.19 88 ILE A O 1
ATOM 699 N N . TRP A 1 89 ? 13.883 4.057 -10.169 1.00 92.19 89 TRP A N 1
ATOM 700 C CA . TRP A 1 89 ? 13.744 5.248 -11.005 1.00 92.19 89 TRP A CA 1
ATOM 701 C C . TRP A 1 89 ? 14.005 4.958 -12.484 1.00 92.19 89 TRP A C 1
ATOM 703 O O . TRP A 1 89 ? 13.239 5.414 -13.332 1.00 92.19 89 TRP A O 1
ATOM 713 N N . HIS A 1 90 ? 15.035 4.166 -12.799 1.00 91.38 90 HIS A N 1
ATOM 714 C CA . HIS A 1 90 ? 15.319 3.755 -14.176 1.00 91.38 90 HIS A CA 1
ATOM 715 C C . HIS A 1 90 ? 14.173 2.926 -14.770 1.00 91.38 90 HIS A C 1
ATOM 717 O O . HIS A 1 90 ? 13.727 3.211 -15.881 1.00 91.38 90 HIS A O 1
ATOM 723 N N . ASN A 1 91 ? 13.655 1.951 -14.017 1.00 92.62 91 ASN A N 1
ATOM 724 C CA . ASN A 1 91 ? 12.542 1.108 -14.451 1.00 92.62 91 ASN A CA 1
ATOM 725 C C . ASN A 1 91 ? 11.263 1.933 -14.675 1.00 92.62 91 ASN A C 1
ATOM 727 O O . ASN A 1 91 ? 10.613 1.809 -15.712 1.00 92.62 91 ASN A O 1
ATOM 731 N N . ALA A 1 92 ? 10.941 2.855 -13.761 1.00 93.00 92 ALA A N 1
ATOM 732 C CA . ALA A 1 92 ? 9.806 3.759 -13.933 1.00 93.00 92 ALA A CA 1
ATOM 733 C C . ALA A 1 92 ? 9.951 4.654 -15.172 1.00 93.00 92 ALA A C 1
ATOM 735 O O . ALA A 1 92 ? 9.003 4.783 -15.946 1.00 93.00 92 ALA A O 1
ATOM 736 N N . ALA A 1 93 ? 11.134 5.235 -15.396 1.00 92.06 93 ALA A N 1
ATOM 737 C CA . ALA A 1 93 ? 11.391 6.049 -16.579 1.00 92.06 93 ALA A CA 1
ATOM 738 C C . ALA A 1 93 ? 11.236 5.237 -17.876 1.00 92.06 93 ALA A C 1
ATOM 740 O O . ALA A 1 93 ? 10.643 5.725 -18.835 1.00 92.06 93 ALA A O 1
ATOM 741 N N . GLU A 1 94 ? 11.707 3.989 -17.910 1.00 92.88 94 GLU A N 1
ATOM 742 C CA . GLU A 1 94 ? 11.551 3.121 -19.080 1.00 92.88 94 GLU A CA 1
ATOM 743 C C . GLU A 1 94 ? 10.081 2.797 -19.393 1.00 92.88 94 GLU A C 1
ATOM 745 O O . GLU A 1 94 ? 9.688 2.759 -20.562 1.00 92.88 94 GLU A O 1
ATOM 750 N N . VAL A 1 95 ? 9.268 2.564 -18.361 1.00 93.81 95 VAL A N 1
ATOM 751 C CA . VAL A 1 95 ? 7.878 2.107 -18.496 1.00 93.81 95 VAL A CA 1
ATOM 752 C C . VAL A 1 95 ? 6.890 3.244 -18.770 1.00 93.81 95 VAL A C 1
ATOM 754 O O . VAL A 1 95 ? 5.906 3.008 -19.477 1.00 93.81 95 VAL A O 1
ATOM 757 N N . PHE A 1 96 ? 7.125 4.439 -18.216 1.00 91.44 96 PHE A N 1
ATOM 758 C CA . PHE A 1 96 ? 6.184 5.568 -18.266 1.00 91.44 96 PHE A CA 1
ATOM 759 C C . PHE A 1 96 ? 6.586 6.708 -19.219 1.00 91.44 96 PHE A C 1
ATOM 761 O O . PHE A 1 96 ? 5.731 7.529 -19.540 1.00 91.44 96 PHE A O 1
ATOM 768 N N . CYS A 1 97 ? 7.845 6.791 -19.673 1.00 87.69 97 CYS A N 1
ATOM 769 C CA . CYS A 1 97 ? 8.313 7.870 -20.564 1.00 87.69 97 CYS A CA 1
ATOM 770 C C . CYS A 1 97 ? 8.475 7.451 -22.039 1.00 87.69 97 CYS A C 1
ATOM 772 O O . CYS A 1 97 ? 9.081 8.195 -22.813 1.00 87.69 97 CYS A O 1
ATOM 774 N N . ARG A 1 98 ? 7.979 6.271 -22.425 1.00 62.94 98 ARG A N 1
ATOM 775 C CA . ARG A 1 98 ? 7.890 5.817 -23.823 1.00 62.94 98 ARG A CA 1
ATOM 776 C C . ARG A 1 98 ? 6.473 5.997 -24.342 1.00 62.94 98 ARG A C 1
ATOM 778 O O . ARG A 1 98 ? 6.352 6.403 -25.517 1.00 62.94 98 ARG A O 1
#

Secondary structure (DSSP, 8-state):
-GGGSGGGHHHHHHTT-HHHHHHHHHHHHHT-HHHHHTTS-HHHHHHHS----TTTHHHHHHHHHTTT-S----SS---TT-HHHHHHHHHHHHHH--

Mean predicted aligned error: 3.93 Å

Solvent-accessible surface area (backbone atoms only — not comparable to full-atom values): 6106 Å² total; per-residue (Å²): 113,74,58,31,38,79,86,36,29,67,64,30,42,77,74,74,41,39,69,52,20,59,54,39,36,52,31,64,75,73,63,42,64,70,68,48,51,73,71,61,48,69,70,60,51,59,74,78,43,88,83,63,58,68,91,44,32,43,60,52,50,46,70,75,34,66,97,74,56,98,76,88,79,74,98,61,86,91,55,98,84,38,73,85,55,45,56,49,54,52,43,36,48,64,68,73,73,113

pLDDT: mean 93.08, std 4.57, range [62.94, 97.38]

Radius of gyration: 17.35 Å; Cα contacts (8 Å, |Δi|>4): 67; chains: 1; bounding box: 41×22×49 Å